Protein AF-A0A381XZ78-F1 (afdb_monomer_lite)

Secondary structure (DSSP, 8-state):
--HHHHHHHHHHHHHHHHHTS-HHHHHHHHHHHTHHHHHHHHHHSSHHHHHHHHHHHHHHGGGGTTHHHHHHHHHHHHHHHHHHHHHHH-S-HHHHHHHHT-HHHHHHHHHHHHHHHHHHHHHHS--

Sequence (127 aa):
MSETNDSLAEEKELLKSVENAPASKKISTYAKLSGPGWLQGAITLGGGSLGGSLYLGIIGGTELLWLQPLMMIFGILMLSVIGYVTLSTGKKPFQAINEHINPVLGWGWLIAAMLANLVWAMPQFSL

Structure (mmCIF, N/CA/C/O backbone):
data_AF-A0A381XZ78-F1
#
_entry.id   AF-A0A381XZ78-F1
#
loop_
_atom_site.group_PDB
_atom_site.id
_atom_site.type_symbol
_atom_site.label_atom_id
_atom_site.label_alt_id
_atom_site.label_comp_id
_atom_site.label_asym_id
_atom_site.label_entity_id
_atom_site.label_seq_id
_atom_site.pdbx_PDB_ins_code
_atom_site.Cartn_x
_atom_site.Cartn_y
_atom_site.Cartn_z
_atom_site.occupancy
_atom_site.B_iso_or_equiv
_atom_site.auth_seq_id
_atom_site.auth_comp_id
_atom_site.auth_asym_id
_atom_site.auth_atom_id
_atom_site.pdbx_PDB_model_num
ATOM 1 N N . MET A 1 1 ? -18.279 -19.755 5.483 1.00 43.34 1 MET A N 1
ATOM 2 C CA . MET A 1 1 ? -18.936 -18.441 5.286 1.00 43.34 1 MET A CA 1
ATOM 3 C C . MET A 1 1 ? -19.472 -17.832 6.593 1.00 43.34 1 MET A C 1
ATOM 5 O O . MET A 1 1 ? -19.997 -16.733 6.518 1.00 43.34 1 MET A O 1
ATOM 9 N N . SER A 1 2 ? -19.313 -18.465 7.775 1.00 43.38 2 SER A N 1
ATOM 10 C CA . SER A 1 2 ? -19.700 -17.853 9.066 1.00 43.38 2 SER A CA 1
ATOM 11 C C . SER A 1 2 ? -18.535 -17.183 9.815 1.00 43.38 2 SER A C 1
ATOM 13 O O . SER A 1 2 ? -18.748 -16.132 10.400 1.00 43.38 2 SER A O 1
ATOM 15 N N . GLU A 1 3 ? -17.301 -17.690 9.707 1.00 46.19 3 GLU A N 1
ATOM 16 C CA . GLU A 1 3 ? -16.134 -17.140 10.434 1.00 46.19 3 GLU A CA 1
ATOM 17 C C . GLU A 1 3 ? -15.807 -15.672 10.096 1.00 46.19 3 GLU A C 1
ATOM 19 O O . GLU A 1 3 ? -15.461 -14.896 10.978 1.00 46.19 3 GLU A O 1
ATOM 24 N N . THR A 1 4 ? -15.951 -15.250 8.833 1.00 54.16 4 THR A N 1
ATOM 25 C CA . THR A 1 4 ? -15.633 -13.868 8.408 1.00 54.16 4 THR A CA 1
ATOM 26 C C . THR A 1 4 ? -16.659 -12.839 8.897 1.00 54.16 4 THR A C 1
ATOM 28 O O . THR A 1 4 ? -16.330 -11.667 9.068 1.00 54.16 4 THR A O 1
ATOM 31 N N . ASN A 1 5 ? -17.910 -13.260 9.113 1.00 58.00 5 ASN A N 1
ATOM 32 C CA . ASN A 1 5 ? -18.938 -12.387 9.683 1.00 58.00 5 ASN A CA 1
ATOM 33 C C . ASN A 1 5 ? -18.745 -12.217 11.194 1.00 58.00 5 ASN A C 1
ATOM 35 O O . ASN A 1 5 ? -18.967 -11.116 11.694 1.00 58.00 5 ASN A O 1
ATOM 39 N N . ASP A 1 6 ? -18.282 -13.264 11.884 1.00 61.62 6 ASP A N 1
ATOM 40 C CA . ASP A 1 6 ? -17.938 -13.207 13.310 1.00 61.62 6 ASP A CA 1
ATOM 41 C C . ASP A 1 6 ? -16.745 -12.281 13.562 1.00 61.62 6 ASP A C 1
ATOM 43 O O . ASP A 1 6 ? -16.839 -11.364 14.375 1.00 61.62 6 ASP A O 1
ATOM 47 N N . SER A 1 7 ? -15.662 -12.412 12.786 1.00 67.69 7 SER A N 1
ATOM 48 C CA . SER A 1 7 ? -14.468 -11.573 12.968 1.00 67.69 7 SER A CA 1
ATOM 49 C C . SER A 1 7 ? -14.747 -10.077 12.765 1.00 67.69 7 SER A C 1
ATOM 51 O O . SER A 1 7 ? -14.202 -9.232 13.472 1.00 67.69 7 SER A O 1
ATOM 53 N N . LEU A 1 8 ? -15.622 -9.728 11.813 1.00 74.44 8 LEU A N 1
ATOM 54 C CA . LEU A 1 8 ? -16.031 -8.337 11.580 1.00 74.44 8 LEU A CA 1
ATOM 55 C C . LEU A 1 8 ? -16.979 -7.813 12.668 1.00 74.44 8 LEU A C 1
ATOM 57 O O . LEU A 1 8 ? -17.013 -6.606 12.918 1.00 74.44 8 LEU A O 1
ATOM 61 N N . ALA A 1 9 ? -17.778 -8.685 13.285 1.00 77.12 9 ALA A N 1
ATOM 62 C CA . ALA A 1 9 ? -18.634 -8.321 14.407 1.00 77.12 9 ALA A CA 1
ATOM 63 C C . ALA A 1 9 ? -17.793 -8.038 15.661 1.00 77.12 9 ALA A C 1
ATOM 65 O O . ALA A 1 9 ? -17.952 -6.976 16.264 1.00 77.12 9 ALA A O 1
ATOM 66 N N . GLU A 1 10 ? -16.831 -8.910 15.971 1.00 77.94 10 GLU A N 1
ATOM 67 C CA . GLU A 1 10 ? -15.868 -8.728 17.063 1.00 77.94 10 GLU A CA 1
ATOM 68 C C . GLU A 1 10 ? -15.036 -7.449 16.892 1.00 77.94 10 GLU A C 1
ATOM 70 O O . GLU A 1 10 ? -14.865 -6.680 17.839 1.00 77.94 10 GLU A O 1
ATOM 75 N N . GLU A 1 11 ? -14.561 -7.158 15.676 1.00 81.00 11 GLU A N 1
ATOM 76 C CA . GLU A 1 11 ? -13.798 -5.937 15.401 1.00 81.00 11 GLU A CA 1
ATOM 77 C C . GLU A 1 11 ? -14.653 -4.671 15.588 1.00 81.00 11 GLU A C 1
ATOM 79 O O . GLU A 1 11 ? -14.193 -3.678 16.157 1.00 81.00 11 GLU A O 1
ATOM 84 N N . LYS A 1 12 ? -15.932 -4.700 15.191 1.00 82.38 12 LYS A N 1
ATOM 85 C CA . LYS A 1 12 ? -16.872 -3.591 15.432 1.00 82.38 12 LYS A CA 1
ATOM 86 C C . LYS A 1 12 ? -17.161 -3.389 16.918 1.00 82.38 12 LYS A C 1
ATOM 88 O O . LYS A 1 12 ? -17.262 -2.244 17.362 1.00 82.38 12 LYS A O 1
ATOM 93 N N . GLU A 1 13 ? -17.309 -4.464 17.687 1.00 82.94 13 GLU A N 1
ATOM 94 C CA . GLU A 1 13 ? -17.480 -4.390 19.142 1.00 82.94 13 GLU A CA 1
ATOM 95 C C . GLU A 1 13 ? -16.224 -3.851 19.829 1.00 82.94 13 GLU A C 1
ATOM 97 O O . GLU A 1 13 ? -16.318 -2.968 20.688 1.00 82.94 13 GLU A O 1
ATOM 102 N N . LEU A 1 14 ? -15.043 -4.288 19.382 1.00 83.44 14 LEU A N 1
ATOM 103 C CA . LEU A 1 14 ? -13.765 -3.750 19.8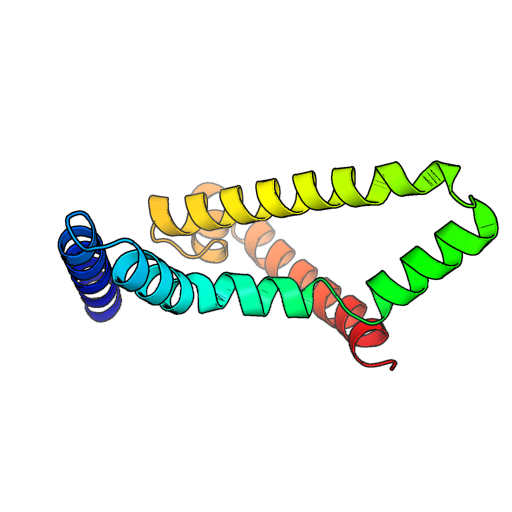25 1.00 83.44 14 LEU A CA 1
ATOM 104 C C . LEU A 1 14 ? -13.695 -2.243 19.556 1.00 83.44 14 LEU A C 1
ATOM 106 O O . LEU A 1 14 ? -13.443 -1.488 20.493 1.00 83.44 14 LEU A O 1
ATOM 110 N N . LEU A 1 15 ? -13.992 -1.786 18.335 1.00 85.06 15 LEU A N 1
ATOM 111 C CA . LEU A 1 15 ? -13.983 -0.364 17.965 1.00 85.06 15 LEU A CA 1
ATOM 112 C C . LEU A 1 15 ? -14.963 0.476 18.804 1.00 85.06 15 LEU A C 1
ATOM 114 O O . LEU A 1 15 ? -14.589 1.548 19.284 1.00 85.06 15 LEU A O 1
ATOM 118 N N . LYS A 1 16 ? -16.175 -0.031 19.070 1.00 84.69 16 LYS A N 1
ATOM 119 C CA . LYS A 1 16 ? -17.137 0.618 19.982 1.00 84.69 16 LYS A CA 1
ATOM 120 C C . LYS A 1 16 ? -16.611 0.700 21.416 1.00 84.69 16 LYS A C 1
ATOM 122 O O . LYS A 1 16 ? -16.780 1.717 22.084 1.00 84.69 16 LYS A O 1
ATOM 127 N N . SER A 1 17 ? -15.931 -0.343 21.895 1.00 81.62 17 SER A N 1
ATOM 128 C CA . SER A 1 17 ? -15.383 -0.378 23.258 1.00 81.62 17 SER A CA 1
ATOM 129 C C . SER A 1 17 ? -14.261 0.646 23.492 1.00 81.62 17 SER A C 1
ATOM 131 O O . SER A 1 17 ? -14.066 1.106 24.620 1.00 81.62 17 SER A O 1
ATOM 133 N N . VAL A 1 18 ? -13.530 1.033 22.437 1.00 85.25 18 VAL A N 1
ATOM 134 C CA . VAL A 1 18 ? -12.476 2.060 22.504 1.00 85.25 18 VAL A CA 1
ATOM 135 C C . VAL A 1 18 ? -12.955 3.466 22.160 1.00 85.25 18 VAL A C 1
ATOM 137 O O . VAL A 1 18 ? -12.213 4.412 22.416 1.00 85.25 18 VAL A O 1
ATOM 140 N N . GLU A 1 19 ? -14.176 3.651 21.658 1.00 81.88 19 GLU A N 1
ATOM 141 C CA . GLU A 1 19 ? -14.711 4.965 21.272 1.00 81.88 19 GLU A CA 1
ATOM 142 C C . GLU A 1 19 ? -14.700 5.974 22.434 1.00 81.88 19 GLU A C 1
ATOM 144 O O . GLU A 1 19 ? -14.281 7.120 22.258 1.00 81.88 19 GLU A O 1
ATOM 149 N N . ASN A 1 20 ? -15.037 5.523 23.645 1.00 84.62 20 ASN A N 1
ATOM 150 C CA . ASN A 1 20 ? -15.029 6.335 24.870 1.00 84.62 20 ASN A CA 1
ATOM 151 C C . ASN A 1 20 ? -13.783 6.120 25.749 1.00 84.62 20 ASN A C 1
ATOM 153 O O . ASN A 1 20 ? -13.692 6.648 26.855 1.00 84.62 20 ASN A O 1
ATOM 157 N N . ALA A 1 21 ? -12.811 5.334 25.283 1.00 83.75 21 ALA A N 1
ATOM 158 C CA . ALA A 1 21 ? -11.602 5.036 26.040 1.00 83.75 21 ALA A CA 1
ATOM 159 C C . ALA A 1 21 ? -10.564 6.178 25.967 1.00 83.75 21 ALA A C 1
ATOM 161 O O . ALA A 1 21 ? -10.559 6.961 25.009 1.00 83.75 21 ALA A O 1
ATOM 162 N N . PRO A 1 22 ? -9.629 6.253 26.937 1.00 85.56 22 PRO A N 1
ATOM 163 C CA . PRO A 1 22 ? -8.513 7.195 26.890 1.00 85.56 22 PRO A CA 1
ATOM 164 C C . PRO A 1 22 ? -7.644 7.008 25.636 1.00 85.56 22 PRO A C 1
ATOM 166 O O . PRO A 1 22 ? -7.515 5.903 25.099 1.00 85.56 22 PRO A O 1
ATOM 169 N N . ALA A 1 23 ? -7.014 8.100 25.188 1.00 84.06 23 ALA A N 1
ATOM 170 C CA . ALA A 1 23 ? -6.267 8.170 23.929 1.00 84.06 23 ALA A CA 1
ATOM 171 C C . ALA A 1 23 ? -5.193 7.075 23.780 1.00 84.06 23 ALA A C 1
ATOM 173 O O . ALA A 1 23 ? -5.011 6.540 22.690 1.00 84.06 23 ALA A O 1
ATOM 174 N N . SER A 1 24 ? -4.541 6.669 24.873 1.00 83.06 24 SER A N 1
ATOM 175 C CA . SER A 1 24 ? -3.551 5.582 24.877 1.00 83.06 24 SER A CA 1
ATOM 176 C C . SER A 1 24 ? -4.141 4.233 24.446 1.00 83.06 24 SER A C 1
ATOM 178 O O . SER A 1 24 ? -3.533 3.509 23.655 1.00 83.06 24 SER A O 1
ATOM 180 N N . LYS A 1 25 ? -5.355 3.907 24.907 1.00 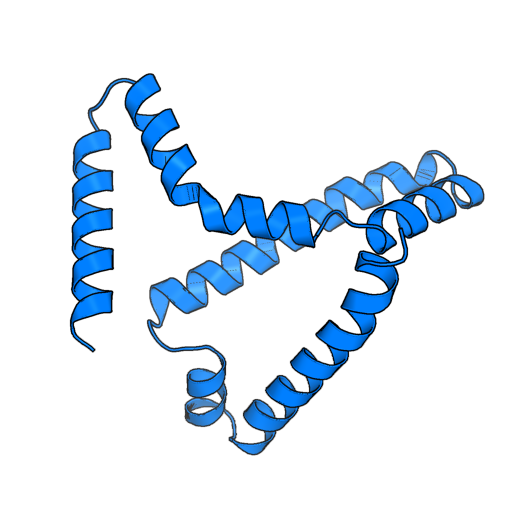82.69 25 LYS A N 1
ATOM 181 C CA . LYS A 1 25 ? -6.050 2.660 24.563 1.00 82.69 25 LYS A CA 1
ATOM 182 C C . LYS A 1 25 ? -6.563 2.688 23.120 1.00 82.69 25 LYS A C 1
ATOM 184 O O . LYS A 1 25 ? -6.482 1.669 22.434 1.00 82.69 25 LYS A O 1
ATOM 189 N N . LYS A 1 26 ? -7.005 3.858 22.636 1.00 84.94 26 LYS A N 1
ATOM 190 C CA . LYS A 1 26 ? -7.350 4.081 21.220 1.00 84.94 26 LYS A CA 1
ATOM 191 C C . LYS A 1 26 ? -6.147 3.845 20.313 1.00 84.94 26 LYS A C 1
ATOM 193 O O . LYS A 1 26 ? -6.227 3.017 19.414 1.00 84.94 26 LYS A O 1
ATOM 198 N N . ILE A 1 27 ? -5.021 4.506 20.591 1.00 84.50 27 ILE A N 1
ATOM 199 C CA . ILE A 1 27 ? -3.792 4.380 19.792 1.00 84.50 27 ILE A CA 1
ATOM 200 C C . ILE A 1 27 ? -3.318 2.925 19.752 1.00 84.50 27 ILE A C 1
ATOM 202 O O . ILE A 1 27 ? -3.032 2.414 18.675 1.00 84.50 27 ILE A O 1
ATOM 206 N N . SER A 1 28 ? -3.290 2.230 20.894 1.00 84.50 28 SER A N 1
ATOM 207 C CA . SER A 1 28 ? -2.886 0.818 20.941 1.00 84.50 28 SER A CA 1
ATOM 208 C C . SER A 1 28 ? -3.813 -0.089 20.125 1.00 84.50 28 SER A C 1
ATOM 210 O O . SER A 1 28 ? -3.340 -0.981 19.423 1.00 84.50 28 SER A O 1
ATOM 212 N N . THR A 1 29 ? -5.125 0.148 20.183 1.00 85.00 29 THR A N 1
ATOM 213 C CA . THR A 1 29 ? -6.104 -0.665 19.448 1.00 85.00 29 THR A CA 1
ATOM 214 C C . THR A 1 29 ? -6.001 -0.427 17.945 1.00 85.00 29 THR A C 1
ATOM 216 O O . THR A 1 29 ? -5.892 -1.387 17.189 1.00 85.00 29 THR A O 1
ATOM 219 N N . TYR A 1 30 ? -5.918 0.832 17.507 1.00 84.31 30 TYR A N 1
ATOM 220 C CA . TYR A 1 30 ? -5.695 1.147 16.096 1.00 84.31 30 TYR A CA 1
ATOM 221 C C . TYR A 1 30 ? -4.350 0.621 15.595 1.00 84.31 30 TYR A C 1
ATOM 223 O O . TYR A 1 30 ? -4.296 0.056 14.513 1.00 84.31 30 TYR A O 1
ATOM 231 N N . ALA A 1 31 ? -3.276 0.710 16.385 1.00 81.88 31 ALA A N 1
ATOM 232 C CA . ALA A 1 31 ? -1.976 0.164 15.998 1.00 81.88 31 ALA A CA 1
ATOM 233 C C . ALA A 1 31 ? -2.030 -1.349 15.719 1.00 81.88 31 ALA A C 1
ATOM 235 O O . ALA A 1 31 ? -1.382 -1.811 14.781 1.00 81.88 31 ALA A O 1
ATOM 236 N N . LYS A 1 32 ? -2.826 -2.107 16.489 1.00 82.94 32 LYS A N 1
ATOM 237 C CA . LYS A 1 32 ? -3.052 -3.542 16.250 1.00 82.94 32 LYS A CA 1
ATOM 238 C C . LYS A 1 32 ? -3.841 -3.799 14.966 1.00 82.94 32 LYS A C 1
ATOM 240 O O . LYS A 1 32 ? -3.472 -4.686 14.203 1.00 82.94 32 LYS A O 1
ATOM 245 N N . LEU A 1 33 ? -4.890 -3.016 14.715 1.00 84.62 33 LEU A N 1
ATOM 246 C CA . LEU A 1 33 ? -5.729 -3.155 13.518 1.00 84.62 33 LEU A CA 1
ATOM 247 C C . LEU A 1 33 ? -5.026 -2.667 12.237 1.00 84.62 33 LEU A C 1
ATOM 249 O O . LEU A 1 33 ? -5.315 -3.149 11.148 1.00 84.62 33 LEU A O 1
ATOM 253 N N . SER A 1 34 ? -4.031 -1.783 12.353 1.00 81.88 34 SER A N 1
ATOM 254 C CA . SER A 1 34 ? -3.240 -1.269 11.224 1.00 81.88 34 SER A CA 1
ATOM 255 C C .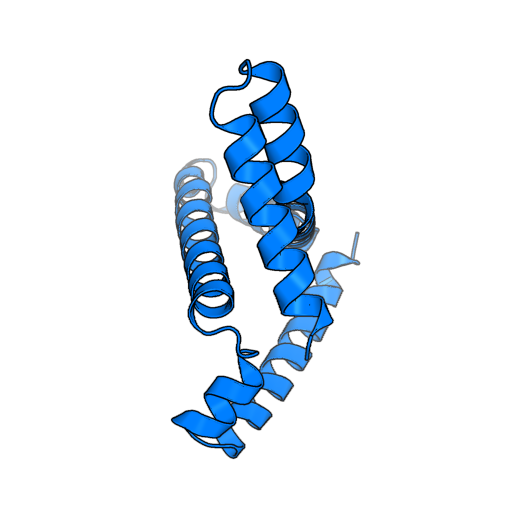 SER A 1 34 ? -2.208 -2.257 10.658 1.00 81.88 34 SER A C 1
ATOM 257 O O . SER A 1 34 ? -1.466 -1.892 9.745 1.00 81.88 34 SER A O 1
ATOM 259 N N . GLY A 1 35 ? -2.129 -3.493 11.167 1.00 81.06 35 GLY A N 1
ATOM 260 C CA . GLY A 1 35 ? -1.167 -4.517 10.729 1.00 81.06 35 GLY A CA 1
ATOM 261 C C . GLY A 1 35 ? -1.054 -4.695 9.201 1.00 81.06 35 GLY A C 1
ATOM 262 O O . GLY A 1 35 ? 0.065 -4.659 8.682 1.00 81.06 35 GLY A O 1
ATOM 263 N N . PRO A 1 36 ? -2.168 -4.803 8.450 1.00 80.81 36 PRO A N 1
ATOM 264 C CA . PRO A 1 36 ? -2.132 -4.892 6.988 1.00 80.81 36 PRO A CA 1
ATOM 265 C C . PRO A 1 36 ? -1.507 -3.662 6.311 1.00 80.81 36 PRO A C 1
ATOM 267 O O . PRO A 1 36 ? -0.778 -3.803 5.331 1.00 80.81 36 PRO A O 1
ATOM 270 N N . GLY A 1 37 ? -1.739 -2.463 6.855 1.00 80.31 37 GLY A N 1
ATOM 271 C CA . GLY A 1 37 ? -1.165 -1.219 6.338 1.00 80.31 37 GLY A CA 1
ATOM 272 C C . GLY A 1 37 ? 0.351 -1.144 6.531 1.00 80.31 37 GLY A C 1
ATOM 273 O O . GLY A 1 37 ? 1.067 -0.714 5.628 1.00 80.31 37 GLY A O 1
ATOM 274 N N . TRP A 1 38 ? 0.861 -1.633 7.666 1.00 81.69 38 TRP A N 1
ATOM 275 C CA . TRP A 1 38 ? 2.306 -1.733 7.908 1.00 81.69 38 TRP A CA 1
ATOM 276 C C . TRP A 1 38 ? 2.988 -2.700 6.942 1.00 81.69 38 TRP A C 1
ATOM 278 O O . TRP A 1 38 ? 4.018 -2.361 6.359 1.00 81.69 38 TRP A O 1
ATOM 288 N N . LEU A 1 39 ? 2.391 -3.877 6.727 1.00 82.75 39 LEU A N 1
ATOM 289 C CA . LEU A 1 39 ? 2.906 -4.858 5.770 1.00 82.75 39 LEU A CA 1
ATOM 290 C C . LEU A 1 39 ? 2.941 -4.277 4.350 1.00 82.75 39 LEU A C 1
ATOM 292 O O . LEU A 1 39 ? 3.924 -4.425 3.629 1.00 82.75 39 LEU A O 1
ATOM 296 N N . GLN A 1 40 ? 1.889 -3.561 3.968 1.00 80.56 40 GLN A N 1
ATOM 297 C CA . GLN A 1 40 ? 1.795 -2.898 2.676 1.00 80.56 40 GLN A CA 1
ATOM 298 C C . GLN A 1 40 ? 2.832 -1.780 2.492 1.00 80.56 40 GLN A C 1
ATOM 300 O O . GLN A 1 40 ? 3.414 -1.652 1.411 1.00 80.56 40 GLN A O 1
ATOM 305 N N . GLY A 1 41 ? 3.096 -0.995 3.538 1.00 80.31 41 GLY A N 1
ATOM 306 C CA . GLY A 1 41 ? 4.155 0.013 3.533 1.00 80.31 41 GLY A CA 1
ATOM 307 C C . GLY A 1 41 ? 5.544 -0.602 3.346 1.00 80.31 41 GLY A C 1
ATOM 308 O O . GLY A 1 41 ? 6.317 -0.119 2.522 1.00 80.31 41 GLY A O 1
ATOM 309 N N . ALA A 1 42 ? 5.828 -1.706 4.043 1.00 80.19 42 ALA A N 1
ATOM 310 C CA . ALA A 1 42 ? 7.092 -2.437 3.925 1.00 80.19 42 ALA A CA 1
ATOM 311 C C . ALA A 1 42 ? 7.297 -3.049 2.529 1.00 80.19 42 ALA A C 1
ATOM 313 O O . ALA A 1 42 ? 8.402 -3.029 2.001 1.00 80.19 42 ALA A O 1
ATOM 314 N N . ILE A 1 43 ? 6.228 -3.551 1.906 1.00 77.75 43 ILE A N 1
ATOM 315 C CA . ILE A 1 43 ? 6.264 -4.022 0.517 1.00 77.75 43 ILE A CA 1
ATOM 316 C C . ILE A 1 43 ? 6.561 -2.837 -0.411 1.00 77.75 43 ILE A C 1
ATOM 318 O O . ILE A 1 43 ? 7.492 -2.898 -1.194 1.00 77.75 43 ILE A O 1
ATOM 322 N N . THR A 1 44 ? 5.853 -1.716 -0.281 1.00 79.69 44 THR A N 1
ATOM 323 C CA . THR A 1 44 ? 6.015 -0.550 -1.177 1.00 79.69 44 THR A CA 1
ATOM 324 C C . THR A 1 44 ? 7.417 0.086 -1.107 1.00 79.69 44 THR A C 1
ATOM 326 O O . THR A 1 44 ? 7.935 0.594 -2.109 1.00 79.69 44 THR A O 1
ATOM 329 N N . LEU A 1 45 ? 8.050 0.063 0.068 1.00 77.56 45 LEU A N 1
ATOM 330 C CA . LEU A 1 45 ? 9.405 0.565 0.301 1.00 77.56 45 LEU A CA 1
ATOM 331 C C . LEU A 1 45 ? 10.431 -0.573 0.187 1.00 77.56 45 LEU A C 1
ATOM 333 O O . LEU A 1 45 ? 10.816 -1.171 1.186 1.00 77.56 45 LEU A O 1
ATOM 337 N N . GLY A 1 46 ? 10.903 -0.850 -1.029 1.00 77.50 46 GLY A N 1
ATOM 338 C CA . GLY A 1 46 ? 11.972 -1.826 -1.263 1.00 77.50 46 GLY A CA 1
ATOM 339 C C . GLY A 1 46 ? 13.046 -1.360 -2.239 1.00 77.50 46 GLY A C 1
ATOM 340 O O . GLY A 1 46 ? 13.139 -0.172 -2.564 1.00 77.50 46 GLY A O 1
ATOM 341 N N . GLY A 1 47 ? 13.867 -2.302 -2.712 1.00 77.81 47 GLY A N 1
ATOM 342 C CA . GLY A 1 47 ? 15.059 -2.015 -3.517 1.00 77.81 47 GLY A CA 1
ATOM 343 C C . GLY A 1 47 ? 14.783 -1.225 -4.796 1.00 77.81 47 GLY A C 1
ATOM 344 O O . GLY A 1 47 ? 15.533 -0.309 -5.130 1.00 77.81 47 GLY A O 1
ATOM 345 N N . GLY A 1 48 ? 13.656 -1.498 -5.460 1.00 80.00 48 GLY A N 1
ATOM 346 C CA . GLY A 1 48 ? 13.229 -0.754 -6.648 1.00 80.00 48 GLY A CA 1
ATOM 347 C C . GLY A 1 48 ? 12.894 0.713 -6.357 1.00 80.00 48 GLY A C 1
ATOM 348 O O . GLY A 1 48 ? 13.353 1.604 -7.071 1.00 80.00 48 GLY A O 1
ATOM 349 N N . SER A 1 49 ? 12.147 0.980 -5.281 1.00 80.69 49 SER A N 1
ATOM 350 C CA . SER A 1 49 ? 11.789 2.343 -4.859 1.00 80.69 49 SER A CA 1
ATOM 351 C C . SER A 1 49 ? 13.023 3.134 -4.411 1.00 80.69 49 SER A C 1
ATOM 353 O O . SER A 1 49 ? 13.173 4.301 -4.776 1.00 80.69 49 SER A O 1
ATOM 355 N N . LEU A 1 50 ? 13.947 2.491 -3.683 1.00 83.00 50 LEU A N 1
ATOM 356 C CA . LEU A 1 50 ? 15.216 3.098 -3.276 1.00 83.00 50 LEU A CA 1
ATOM 357 C C . LEU A 1 50 ? 16.091 3.426 -4.493 1.00 83.00 50 LEU A C 1
ATOM 359 O O . LEU A 1 50 ? 16.484 4.579 -4.666 1.00 83.00 50 LEU A O 1
ATOM 363 N N . GLY A 1 51 ? 16.340 2.448 -5.369 1.00 85.00 51 GLY A N 1
ATOM 364 C CA . GLY A 1 51 ? 17.160 2.627 -6.569 1.00 85.00 51 GLY A CA 1
ATOM 365 C C . GLY A 1 51 ? 16.596 3.683 -7.524 1.00 85.00 51 GLY A C 1
ATOM 366 O O . GLY A 1 51 ? 17.335 4.549 -7.990 1.00 85.00 51 GLY A O 1
ATOM 367 N N . GLY A 1 52 ? 15.278 3.678 -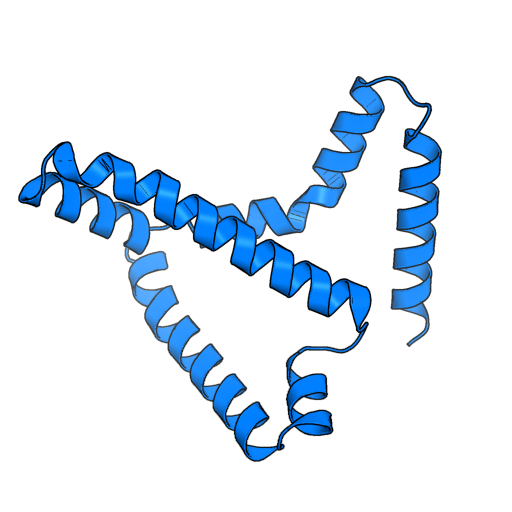7.752 1.00 83.81 52 GLY A N 1
ATOM 368 C CA . GLY A 1 52 ? 14.601 4.684 -8.573 1.00 83.81 52 GLY A CA 1
ATOM 369 C C . GLY A 1 52 ? 14.692 6.098 -7.990 1.00 83.81 52 GLY A C 1
ATOM 370 O O . GLY A 1 52 ? 14.974 7.044 -8.723 1.00 83.81 52 GLY A O 1
ATOM 371 N N . SER A 1 53 ? 14.518 6.247 -6.671 1.00 84.75 53 SER A N 1
ATOM 372 C CA . SER A 1 53 ? 14.628 7.548 -5.991 1.00 84.75 53 SER A CA 1
ATOM 373 C C . SER A 1 53 ? 16.054 8.115 -6.019 1.00 84.75 53 SER A C 1
ATOM 375 O O . SER A 1 53 ? 16.232 9.304 -6.276 1.00 84.75 53 SER A O 1
ATOM 377 N N . LEU A 1 54 ? 17.073 7.263 -5.854 1.00 87.19 54 LEU A N 1
ATOM 378 C CA . LEU A 1 54 ? 18.481 7.648 -5.975 1.00 87.19 54 LEU A CA 1
ATOM 379 C C . LEU A 1 54 ? 18.819 8.078 -7.405 1.00 87.19 54 LEU A C 1
ATOM 381 O O . LEU A 1 54 ? 19.433 9.123 -7.601 1.00 87.19 54 LEU A O 1
ATOM 385 N N . TYR A 1 55 ? 18.385 7.309 -8.407 1.00 88.19 55 TYR A N 1
ATOM 386 C CA . TYR A 1 55 ? 18.621 7.636 -9.814 1.00 88.19 55 TYR A CA 1
ATOM 387 C C . TYR A 1 55 ? 17.950 8.956 -10.220 1.00 88.19 55 TYR A C 1
ATOM 389 O O . TYR A 1 55 ? 18.576 9.801 -10.860 1.00 88.19 55 TYR A O 1
ATOM 397 N N . LEU A 1 56 ? 16.706 9.176 -9.782 1.00 87.38 56 LEU A N 1
ATOM 398 C CA . LEU A 1 56 ? 16.018 10.454 -9.969 1.00 87.38 56 LEU A CA 1
ATOM 399 C C . LEU A 1 56 ? 16.741 11.608 -9.269 1.00 87.38 56 LEU A C 1
ATOM 401 O O . LEU A 1 56 ? 16.831 12.686 -9.847 1.00 87.38 56 LEU A O 1
ATOM 405 N N . GLY A 1 57 ? 17.300 11.386 -8.077 1.00 87.50 57 GLY A N 1
ATOM 406 C CA . GLY A 1 57 ? 18.117 12.382 -7.381 1.00 87.50 57 GLY A CA 1
ATOM 407 C C . GLY A 1 57 ? 19.419 12.719 -8.116 1.00 87.50 57 GLY A C 1
ATOM 408 O O . GLY A 1 57 ? 19.823 13.878 -8.136 1.00 87.50 57 GLY A O 1
ATOM 409 N N . ILE A 1 58 ? 20.049 11.739 -8.774 1.00 90.44 58 ILE A N 1
ATOM 410 C CA . ILE A 1 58 ? 21.264 11.951 -9.581 1.00 90.44 58 ILE A CA 1
ATOM 411 C C . ILE A 1 58 ? 20.971 12.819 -10.812 1.00 90.44 58 ILE A C 1
ATOM 413 O O . ILE A 1 58 ? 21.780 13.675 -11.159 1.00 90.44 58 ILE A O 1
ATOM 417 N N . ILE A 1 59 ? 19.830 12.608 -11.477 1.00 91.00 59 ILE A N 1
ATOM 418 C CA . ILE A 1 59 ? 19.507 13.290 -12.743 1.00 91.00 59 ILE A CA 1
ATOM 419 C C . ILE A 1 59 ? 18.770 14.613 -12.526 1.00 91.00 59 ILE A C 1
ATOM 421 O O . ILE A 1 59 ? 19.045 15.591 -13.215 1.00 91.00 59 ILE A O 1
ATOM 425 N N . GLY A 1 60 ? 17.809 14.640 -11.605 1.00 86.00 60 GLY A N 1
ATOM 426 C CA . GLY A 1 60 ? 16.915 15.776 -11.374 1.00 86.00 60 GLY A CA 1
ATOM 427 C C . GLY A 1 60 ? 17.240 16.600 -10.131 1.00 86.00 60 GLY A C 1
ATOM 428 O O . GLY A 1 60 ? 16.538 17.571 -9.856 1.00 86.00 60 GLY A O 1
ATOM 429 N N . GLY A 1 61 ? 18.268 16.226 -9.362 1.00 85.56 61 GLY A N 1
ATOM 430 C CA . GLY A 1 61 ? 18.617 16.910 -8.120 1.00 85.56 61 GLY A CA 1
ATOM 431 C C . GLY A 1 61 ? 17.429 17.002 -7.157 1.00 85.56 61 GLY A C 1
ATOM 432 O O . GLY A 1 61 ? 16.646 16.064 -7.003 1.00 85.56 61 GLY A O 1
ATOM 433 N N . THR A 1 62 ? 17.270 18.158 -6.512 1.00 85.81 62 THR A N 1
ATOM 434 C CA . THR A 1 62 ? 16.166 18.423 -5.575 1.00 85.81 62 THR A CA 1
ATOM 435 C C . THR A 1 62 ? 14.862 18.842 -6.258 1.00 85.81 62 THR A C 1
ATOM 437 O O . THR A 1 62 ? 13.812 18.827 -5.619 1.00 85.81 62 THR A O 1
ATOM 440 N N . GLU A 1 63 ? 14.903 19.185 -7.548 1.00 87.50 63 GLU A N 1
ATOM 441 C CA . GLU A 1 63 ? 13.755 19.707 -8.308 1.00 87.50 63 GLU A CA 1
ATOM 442 C C . GLU A 1 63 ? 12.623 18.681 -8.446 1.00 87.50 63 GLU A C 1
ATOM 444 O O . GLU A 1 63 ? 11.465 19.047 -8.624 1.00 87.50 63 GLU A O 1
ATOM 449 N N . LEU A 1 64 ? 12.935 17.385 -8.336 1.00 86.88 64 LEU A N 1
ATOM 450 C CA . LEU A 1 64 ? 11.954 16.300 -8.431 1.00 86.88 64 LEU A CA 1
ATOM 451 C C . LEU A 1 64 ? 11.495 15.759 -7.069 1.00 86.88 64 LEU A C 1
ATOM 453 O O . LEU A 1 64 ? 10.670 14.848 -7.030 1.00 86.88 64 LEU A O 1
ATOM 457 N N . LEU A 1 65 ? 11.962 16.319 -5.946 1.00 86.50 65 LEU A N 1
ATOM 458 C CA . LEU A 1 65 ? 11.585 15.829 -4.612 1.00 86.50 65 LEU A CA 1
ATOM 459 C C . LEU A 1 65 ? 10.083 15.935 -4.337 1.00 86.50 65 LEU A C 1
ATOM 461 O O . LEU A 1 65 ? 9.537 15.098 -3.626 1.00 86.50 65 LEU A O 1
ATOM 465 N N . TRP A 1 66 ? 9.395 16.916 -4.926 1.00 88.31 66 TRP A N 1
ATOM 466 C CA . TRP A 1 66 ? 7.944 17.078 -4.779 1.00 88.31 66 TRP A CA 1
ATOM 467 C C . TRP A 1 66 ? 7.138 15.945 -5.438 1.00 88.31 66 TRP A C 1
ATOM 469 O O . TRP A 1 66 ? 5.984 15.716 -5.071 1.00 88.31 66 TRP A O 1
ATOM 479 N N . LEU A 1 67 ? 7.739 15.198 -6.373 1.00 88.38 67 LEU A N 1
ATOM 480 C CA . LEU A 1 67 ? 7.099 14.045 -7.002 1.00 88.38 67 LEU A CA 1
ATOM 481 C C . LEU A 1 67 ? 6.851 12.933 -5.976 1.00 88.38 67 LEU A C 1
ATOM 483 O O . LEU A 1 67 ? 5.842 12.238 -6.046 1.00 88.38 67 LEU A O 1
ATOM 487 N N . GLN A 1 68 ? 7.739 12.788 -4.990 1.00 86.62 68 GLN A N 1
ATOM 488 C CA . GLN A 1 68 ? 7.639 11.755 -3.966 1.00 86.62 68 GLN A CA 1
ATOM 489 C C . GLN A 1 68 ? 6.366 11.879 -3.104 1.00 86.62 68 GLN A C 1
ATOM 491 O O . GLN A 1 68 ? 5.592 10.918 -3.083 1.00 86.62 68 GLN A O 1
ATOM 496 N N . PRO A 1 69 ? 6.059 13.021 -2.449 1.00 89.19 69 PRO A N 1
ATOM 497 C CA . PRO A 1 69 ? 4.808 13.173 -1.711 1.00 89.19 69 PRO A CA 1
ATOM 498 C C . PRO A 1 69 ? 3.571 13.094 -2.618 1.00 89.19 69 PRO A C 1
ATOM 500 O O . PRO A 1 69 ? 2.553 12.557 -2.187 1.00 89.19 69 PRO A O 1
ATOM 503 N N . LEU A 1 70 ? 3.646 13.541 -3.879 1.00 91.81 70 LEU A N 1
ATOM 504 C CA . LEU A 1 70 ? 2.542 13.366 -4.831 1.00 91.81 70 LEU A CA 1
ATOM 505 C C . LEU A 1 70 ? 2.242 11.879 -5.081 1.00 91.81 70 LEU A C 1
ATOM 507 O O . LEU A 1 70 ? 1.090 11.450 -4.996 1.00 91.81 70 LEU A O 1
ATOM 511 N N . MET A 1 71 ? 3.274 11.078 -5.351 1.00 88.94 71 MET A N 1
ATOM 512 C CA . MET A 1 71 ? 3.114 9.638 -5.568 1.00 88.94 71 MET A CA 1
ATOM 513 C C . MET A 1 71 ? 2.619 8.922 -4.307 1.00 88.94 71 MET A C 1
ATOM 515 O O . MET A 1 71 ? 1.802 8.007 -4.404 1.00 88.94 71 MET A O 1
ATOM 519 N N . MET A 1 72 ? 3.033 9.371 -3.117 1.00 89.19 72 MET A N 1
ATOM 520 C CA . MET A 1 72 ? 2.500 8.858 -1.850 1.00 89.19 72 MET A CA 1
ATOM 521 C C . MET A 1 72 ? 0.996 9.121 -1.702 1.00 89.19 72 MET A C 1
ATOM 523 O O . MET A 1 72 ? 0.271 8.225 -1.273 1.00 89.19 72 MET A O 1
ATOM 527 N N . ILE A 1 73 ? 0.507 10.305 -2.092 1.00 92.12 73 ILE A N 1
ATOM 528 C CA . ILE A 1 73 ? -0.931 10.624 -2.076 1.00 92.12 73 ILE A CA 1
ATOM 529 C C . ILE A 1 73 ? -1.702 9.666 -2.989 1.00 92.12 73 ILE A C 1
ATOM 531 O O . ILE A 1 73 ? -2.719 9.108 -2.572 1.00 92.12 73 ILE A O 1
ATOM 535 N N . PHE A 1 74 ? -1.207 9.425 -4.207 1.00 90.06 74 PHE A N 1
ATOM 536 C CA . PHE A 1 74 ? -1.836 8.465 -5.119 1.00 90.06 74 PHE A CA 1
ATOM 537 C C . PHE A 1 74 ? -1.831 7.041 -4.565 1.00 90.06 74 PHE A C 1
ATOM 539 O O . PHE A 1 74 ? -2.846 6.352 -4.667 1.00 90.06 74 PHE A O 1
ATOM 546 N N . GLY A 1 75 ? -0.738 6.627 -3.918 1.00 86.69 75 GLY A N 1
ATOM 547 C CA . GLY A 1 75 ? -0.668 5.358 -3.200 1.00 86.69 75 GLY A CA 1
ATOM 548 C C . GLY A 1 75 ? -1.767 5.254 -2.144 1.00 86.69 75 GLY A C 1
ATOM 549 O O . GLY A 1 75 ? -2.603 4.360 -2.217 1.00 86.69 75 GLY A O 1
ATOM 550 N N . ILE A 1 76 ? -1.844 6.208 -1.213 1.00 88.50 76 ILE A N 1
ATOM 551 C CA . ILE A 1 76 ? -2.853 6.212 -0.138 1.00 88.50 76 ILE A CA 1
ATOM 552 C C . ILE A 1 76 ? -4.278 6.154 -0.702 1.00 88.50 76 ILE A C 1
ATOM 554 O O . ILE A 1 76 ? -5.111 5.396 -0.198 1.00 88.50 76 ILE A O 1
ATOM 558 N N . LEU A 1 77 ? -4.564 6.920 -1.758 1.00 90.75 77 LEU A N 1
ATOM 559 C CA . LEU A 1 77 ? -5.877 6.931 -2.401 1.00 90.75 77 LEU A CA 1
ATOM 560 C C . LEU A 1 77 ? -6.213 5.564 -3.006 1.00 90.75 77 LEU A C 1
ATOM 562 O O . LEU A 1 77 ? -7.288 5.029 -2.738 1.00 90.75 77 LEU A O 1
ATOM 566 N N . MET A 1 78 ? -5.289 4.964 -3.760 1.00 87.88 78 MET A N 1
ATOM 567 C CA . MET A 1 78 ? -5.482 3.641 -4.361 1.00 87.88 78 MET A CA 1
ATOM 568 C C . MET A 1 78 ? -5.753 2.572 -3.293 1.00 87.88 78 MET A C 1
ATOM 570 O O . MET A 1 78 ? -6.677 1.770 -3.437 1.00 87.88 78 MET A O 1
ATOM 574 N N . LEU A 1 79 ? -4.993 2.591 -2.195 1.00 85.00 79 LEU A N 1
ATOM 575 C CA . LEU A 1 79 ? -5.160 1.651 -1.085 1.00 85.00 79 LEU A CA 1
ATOM 576 C C . LEU A 1 79 ? -6.491 1.841 -0.359 1.00 85.00 79 LEU A C 1
ATOM 578 O O . LEU A 1 79 ? -7.171 0.862 -0.052 1.00 85.00 79 LEU A O 1
ATOM 582 N N . SER A 1 80 ? -6.901 3.094 -0.159 1.00 84.62 80 SER A N 1
ATOM 583 C CA . SER A 1 80 ? -8.195 3.433 0.439 1.00 84.62 80 SER A CA 1
ATOM 584 C C . SER A 1 80 ? -9.356 2.927 -0.417 1.00 84.62 80 SER A C 1
ATOM 586 O O . SER A 1 80 ? -10.316 2.374 0.114 1.00 84.62 80 SER A O 1
ATOM 588 N N . VAL A 1 81 ? -9.253 3.048 -1.744 1.00 84.75 81 VAL A N 1
ATOM 589 C CA . VAL A 1 81 ? -10.267 2.547 -2.683 1.00 84.75 81 VAL A CA 1
ATOM 590 C C . VAL A 1 81 ? -10.349 1.021 -2.647 1.00 84.75 81 VAL A C 1
ATOM 592 O O . VAL A 1 81 ? -11.445 0.475 -2.559 1.00 84.75 81 VAL A O 1
ATOM 595 N N . ILE A 1 82 ? -9.217 0.311 -2.664 1.00 80.31 82 ILE A N 1
ATOM 596 C CA . ILE A 1 82 ? -9.207 -1.163 -2.605 1.00 80.31 82 ILE A CA 1
ATOM 597 C C . ILE A 1 82 ? -9.767 -1.662 -1.265 1.00 80.31 82 ILE A C 1
ATOM 599 O O . ILE A 1 82 ? -10.567 -2.605 -1.241 1.00 80.31 82 ILE A O 1
ATOM 603 N N . GLY A 1 83 ? -9.391 -1.012 -0.160 1.00 79.56 83 GLY A N 1
ATOM 604 C CA . GLY A 1 83 ? -9.950 -1.279 1.163 1.00 79.56 83 GLY A CA 1
ATOM 605 C C . GLY A 1 83 ? -11.461 -1.054 1.190 1.00 79.56 83 GLY A C 1
ATOM 606 O O . GLY A 1 83 ? -12.205 -1.935 1.613 1.00 79.56 83 GLY A O 1
ATOM 607 N N . TYR A 1 84 ? -11.931 0.070 0.644 1.00 80.44 84 TYR A N 1
ATOM 608 C CA . TYR A 1 84 ? -13.355 0.383 0.539 1.00 80.44 84 TYR A CA 1
ATOM 609 C C . TYR A 1 84 ? -14.122 -0.655 -0.282 1.00 80.44 84 TYR A C 1
ATOM 611 O O . TYR A 1 84 ? -15.168 -1.121 0.161 1.00 80.44 84 TYR A O 1
ATOM 619 N N . VAL A 1 85 ? -13.609 -1.056 -1.448 1.00 76.75 85 VAL A N 1
ATOM 620 C CA . VAL A 1 85 ? -14.250 -2.073 -2.294 1.00 76.75 85 VAL A CA 1
ATOM 621 C C . VAL A 1 85 ? -14.354 -3.397 -1.543 1.00 76.75 85 VAL A C 1
ATOM 623 O O . VAL A 1 85 ? -15.422 -4.006 -1.528 1.00 76.75 85 VAL A O 1
ATOM 626 N N . THR A 1 86 ? -13.287 -3.821 -0.865 1.00 74.31 86 THR A N 1
ATOM 627 C CA . THR A 1 86 ? -13.263 -5.094 -0.128 1.00 74.31 86 THR A CA 1
ATOM 628 C C . THR A 1 86 ? -14.213 -5.072 1.074 1.00 74.31 86 THR A C 1
ATOM 630 O O . THR A 1 86 ? -14.986 -6.011 1.260 1.00 74.31 86 THR A O 1
ATOM 633 N N . LEU A 1 87 ? -14.211 -3.983 1.851 1.00 74.88 87 LEU A N 1
ATOM 634 C CA . LEU A 1 87 ? -15.062 -3.818 3.035 1.00 74.88 87 LEU A CA 1
ATOM 635 C C . LEU A 1 87 ? -16.539 -3.587 2.685 1.00 74.88 87 LEU A C 1
ATOM 637 O O . LEU A 1 87 ? -17.412 -4.038 3.420 1.00 74.88 87 LEU A O 1
ATOM 641 N N . SER A 1 88 ? -16.831 -2.909 1.572 1.00 74.38 88 SER A N 1
ATOM 642 C CA . SER A 1 88 ? -18.207 -2.559 1.185 1.00 74.38 88 SER A CA 1
ATOM 643 C C . SER A 1 88 ? -18.899 -3.660 0.388 1.00 74.38 88 SER A C 1
ATOM 645 O O . SER A 1 88 ? -20.109 -3.824 0.505 1.00 74.38 88 SER A O 1
ATOM 647 N N . THR A 1 89 ? -18.159 -4.417 -0.429 1.00 70.25 89 THR A N 1
ATOM 648 C CA . THR A 1 89 ? -18.755 -5.483 -1.254 1.00 70.25 89 THR A CA 1
ATOM 649 C C . THR A 1 89 ? -18.715 -6.852 -0.583 1.00 70.25 89 THR A C 1
ATOM 651 O O . THR A 1 89 ? -19.500 -7.721 -0.958 1.00 70.25 89 THR A O 1
ATOM 654 N N . GLY A 1 90 ? -17.799 -7.082 0.369 1.00 66.44 90 GLY A N 1
ATOM 655 C CA . GLY A 1 90 ? -17.600 -8.386 1.020 1.00 66.44 90 GLY A CA 1
ATOM 656 C C . GLY A 1 90 ? -17.209 -9.521 0.060 1.00 66.44 90 GLY A C 1
ATOM 657 O O . GLY A 1 90 ? -17.105 -10.676 0.470 1.00 66.44 90 GLY A O 1
ATOM 658 N N . LYS A 1 91 ? -16.995 -9.213 -1.225 1.00 68.12 91 LYS A N 1
ATOM 659 C CA . LYS A 1 91 ? -16.644 -10.154 -2.289 1.00 68.12 91 LYS A CA 1
ATOM 660 C C . LYS A 1 91 ? -15.180 -9.952 -2.662 1.00 68.12 91 LYS A C 1
ATOM 662 O O . LYS A 1 91 ? -14.679 -8.831 -2.712 1.00 68.12 91 LYS A O 1
ATOM 667 N N . LYS A 1 92 ? -14.478 -11.047 -2.964 1.00 71.94 92 LYS A N 1
ATOM 668 C CA . LYS A 1 92 ? -13.097 -10.960 -3.456 1.00 71.94 92 LYS A CA 1
ATOM 669 C C . LYS A 1 92 ? -13.088 -10.242 -4.816 1.00 71.94 92 LYS A C 1
ATOM 671 O O . LYS A 1 92 ? -13.927 -10.584 -5.654 1.00 71.94 92 LYS A O 1
ATOM 676 N N . PRO A 1 93 ? -12.124 -9.341 -5.092 1.00 71.06 93 PRO A N 1
ATOM 677 C CA . PRO A 1 93 ? -12.063 -8.582 -6.346 1.00 71.06 93 PRO A CA 1
ATOM 678 C C . PRO A 1 93 ? -12.166 -9.461 -7.601 1.00 71.06 93 PRO A C 1
ATOM 680 O O . PRO A 1 93 ? -12.909 -9.148 -8.523 1.00 71.06 93 PRO A O 1
ATOM 683 N N . PHE A 1 94 ? -11.506 -10.622 -7.598 1.00 76.62 94 PHE A N 1
ATOM 684 C CA . PHE A 1 94 ? -11.568 -11.595 -8.692 1.00 76.62 94 PHE A CA 1
ATOM 685 C C . PHE A 1 94 ? -12.984 -12.137 -8.950 1.00 76.62 94 PHE A C 1
ATOM 687 O O . PHE A 1 94 ? -13.425 -12.216 -10.095 1.00 76.62 94 PHE A O 1
ATOM 694 N N . GLN A 1 95 ? -13.718 -12.487 -7.889 1.00 74.75 95 GLN A N 1
ATOM 695 C CA . GLN A 1 95 ? -15.095 -12.973 -8.012 1.00 74.75 95 GLN A CA 1
ATOM 696 C C . GLN A 1 95 ? -16.021 -11.857 -8.500 1.00 74.75 95 GLN A C 1
ATOM 698 O O . GLN A 1 95 ? -16.849 -12.096 -9.373 1.00 74.75 95 GLN A O 1
ATOM 703 N N . ALA A 1 96 ? -15.831 -10.631 -7.999 1.00 74.69 96 ALA A N 1
ATOM 704 C CA . ALA A 1 96 ? -16.604 -9.473 -8.431 1.00 74.69 96 ALA A CA 1
ATOM 705 C C . ALA A 1 96 ? -16.410 -9.173 -9.929 1.00 74.69 96 ALA A C 1
ATOM 707 O O . ALA A 1 96 ? -17.398 -8.937 -10.623 1.00 74.69 96 ALA A O 1
ATOM 708 N N . ILE A 1 97 ? -15.174 -9.249 -10.439 1.00 77.50 97 ILE A N 1
ATOM 709 C CA . ILE A 1 97 ? -14.862 -9.044 -11.866 1.00 77.50 97 ILE A CA 1
ATOM 710 C C . ILE A 1 97 ? -15.482 -10.146 -12.737 1.00 77.50 97 ILE A C 1
ATOM 712 O O . ILE A 1 97 ? -16.064 -9.845 -13.781 1.00 77.50 97 ILE A O 1
ATOM 716 N N . ASN A 1 98 ? -15.392 -11.409 -12.311 1.00 77.62 98 ASN A N 1
ATOM 717 C CA . ASN A 1 98 ? -15.970 -12.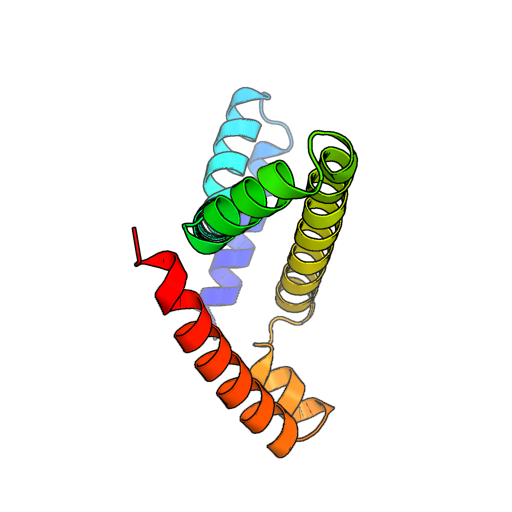527 -13.059 1.00 77.62 98 ASN A CA 1
ATOM 718 C C . ASN A 1 98 ? -17.500 -12.451 -13.146 1.00 77.62 98 ASN A C 1
ATOM 720 O O . ASN A 1 98 ? -18.063 -12.836 -14.166 1.00 77.62 98 ASN A O 1
ATOM 724 N N . GLU A 1 99 ? -18.157 -11.975 -12.087 1.00 79.88 99 GLU A N 1
ATOM 725 C CA . GLU A 1 99 ? -19.619 -11.915 -11.988 1.00 79.88 99 GLU A CA 1
ATOM 726 C C . GLU A 1 99 ? -20.212 -10.671 -12.672 1.00 79.88 99 GLU A C 1
ATOM 728 O O . GLU A 1 99 ? -21.246 -10.779 -13.324 1.00 79.88 99 GLU A O 1
ATOM 733 N N . HIS A 1 100 ? -19.565 -9.502 -12.561 1.00 81.50 100 HIS A N 1
ATOM 734 C CA . HIS A 1 100 ? -20.137 -8.225 -13.025 1.00 81.50 100 HIS A CA 1
ATOM 735 C C . HIS A 1 100 ? -19.570 -7.717 -14.357 1.00 81.50 100 HIS A C 1
ATOM 737 O O . HIS A 1 100 ? -20.150 -6.802 -14.938 1.00 81.50 100 HIS A O 1
ATOM 743 N N . ILE A 1 101 ? -18.438 -8.251 -14.832 1.00 81.38 101 ILE A N 1
ATOM 744 C CA . ILE A 1 101 ? -17.796 -7.790 -16.072 1.00 81.38 101 ILE A CA 1
ATOM 745 C C . ILE A 1 101 ? -17.692 -8.934 -17.079 1.00 81.38 101 ILE A C 1
ATOM 747 O O . ILE A 1 101 ? -18.465 -8.993 -18.032 1.00 81.38 101 ILE A O 1
ATOM 751 N N . ASN A 1 102 ? -16.706 -9.818 -16.909 1.00 80.00 102 ASN A N 1
ATOM 752 C CA . ASN A 1 102 ? -16.483 -10.965 -17.786 1.00 80.00 102 ASN A CA 1
ATOM 753 C C . ASN A 1 102 ? -15.440 -11.909 -17.159 1.00 80.00 102 ASN A C 1
ATOM 755 O O . ASN A 1 102 ? -14.377 -11.433 -16.742 1.00 80.00 102 ASN A O 1
ATOM 759 N N . PRO A 1 103 ? -15.657 -13.235 -17.166 1.00 81.31 103 PRO A N 1
ATOM 760 C CA . PRO A 1 103 ? -14.673 -14.201 -16.685 1.00 81.31 103 PRO A CA 1
ATOM 761 C C . PRO A 1 103 ? -13.313 -14.116 -17.397 1.00 81.31 103 PRO A C 1
ATOM 763 O O . PRO A 1 103 ? -12.279 -14.275 -16.754 1.00 81.31 103 PRO A O 1
ATOM 766 N N . VAL A 1 104 ? -13.271 -13.807 -18.697 1.00 84.69 104 VAL A N 1
ATOM 767 C CA . VAL A 1 104 ? -12.006 -13.651 -19.443 1.00 84.69 104 VAL A CA 1
ATOM 768 C C . VAL A 1 104 ? -11.186 -12.480 -18.898 1.00 84.69 104 VAL A C 1
ATOM 770 O O . VAL A 1 104 ? -9.970 -12.589 -18.755 1.00 84.69 104 VAL A O 1
ATOM 773 N N . LEU A 1 105 ? -11.849 -11.377 -18.539 1.00 81.81 105 LEU A N 1
ATOM 774 C CA . LEU A 1 105 ? -11.196 -10.204 -17.957 1.00 81.81 105 LEU A CA 1
ATOM 775 C C . LEU A 1 105 ? -10.685 -10.484 -16.540 1.00 81.81 105 LEU A C 1
ATOM 777 O O . LEU A 1 105 ? -9.598 -10.027 -16.195 1.00 81.81 105 LEU A O 1
ATOM 781 N N . GLY A 1 106 ? -11.405 -11.271 -15.737 1.00 83.94 106 GLY A N 1
ATOM 782 C CA . GLY A 1 106 ? -10.934 -11.653 -14.404 1.00 83.94 106 GLY A CA 1
ATOM 783 C C . GLY A 1 106 ? -9.734 -12.599 -14.442 1.00 83.94 106 GLY A C 1
ATOM 784 O O . GLY A 1 106 ? -8.759 -12.376 -13.722 1.00 83.94 106 GLY A O 1
ATOM 785 N N . TRP A 1 107 ? -9.745 -13.608 -15.317 1.00 85.38 107 TRP A N 1
ATOM 786 C CA . TRP A 1 107 ? -8.584 -14.483 -15.531 1.00 85.38 107 TRP A CA 1
ATOM 787 C C . TRP A 1 107 ? -7.394 -13.734 -16.144 1.00 85.38 107 TRP A C 1
ATOM 789 O O . TRP A 1 107 ? -6.260 -13.935 -15.710 1.00 85.38 107 TRP A O 1
ATOM 799 N N . GLY A 1 108 ? -7.641 -12.820 -17.087 1.00 88.31 108 GLY A N 1
ATOM 800 C CA . GLY A 1 108 ? -6.610 -11.939 -17.638 1.00 88.31 108 GLY A CA 1
ATOM 801 C C . GLY A 1 108 ? -5.979 -11.043 -16.571 1.00 88.31 108 GLY A C 1
ATOM 802 O O . GLY A 1 108 ? -4.755 -10.951 -16.489 1.00 88.31 108 GLY A O 1
ATOM 803 N N . TRP A 1 109 ? -6.796 -10.448 -15.697 1.00 86.94 109 TRP A N 1
ATOM 804 C CA . TRP A 1 109 ? -6.320 -9.655 -14.563 1.00 86.94 109 TRP A CA 1
ATOM 805 C C . TRP A 1 109 ? -5.483 -10.485 -13.585 1.00 86.94 109 TRP A C 1
ATOM 807 O O . TRP A 1 109 ? -4.428 -10.027 -13.153 1.00 86.94 109 TRP A O 1
ATOM 817 N N . LEU A 1 110 ? -5.902 -11.717 -13.278 1.00 87.06 110 LEU A N 1
ATOM 818 C CA . LEU A 1 110 ? -5.150 -12.614 -12.399 1.00 87.06 110 LEU A CA 1
ATOM 819 C C . LEU A 1 110 ? -3.754 -12.914 -12.962 1.00 87.06 110 LEU A C 1
ATOM 821 O O . LEU A 1 110 ? -2.762 -12.788 -12.246 1.00 87.06 110 LEU A O 1
ATOM 825 N N . ILE A 1 111 ? -3.668 -13.261 -14.249 1.00 87.38 111 ILE A N 1
ATOM 826 C CA . ILE A 1 111 ? -2.391 -13.539 -14.920 1.00 87.38 111 ILE A CA 1
ATOM 827 C C . ILE A 1 111 ? -1.513 -12.283 -14.936 1.00 87.38 111 ILE A C 1
ATOM 829 O O . ILE A 1 111 ? -0.334 -12.354 -14.590 1.00 87.38 111 ILE A O 1
ATOM 833 N N . ALA A 1 112 ? -2.082 -11.124 -15.278 1.00 87.12 112 ALA A N 1
ATOM 834 C CA . ALA A 1 112 ? -1.361 -9.855 -15.268 1.00 87.12 112 ALA A CA 1
ATOM 835 C C . ALA A 1 112 ? -0.828 -9.508 -13.868 1.00 87.12 112 ALA A C 1
ATOM 837 O O . ALA A 1 112 ? 0.326 -9.106 -13.733 1.00 87.12 112 ALA A O 1
ATOM 838 N N . ALA A 1 113 ? -1.626 -9.720 -12.818 1.00 86.44 113 ALA A N 1
ATOM 839 C CA . ALA A 1 113 ? -1.213 -9.501 -11.437 1.00 86.44 113 ALA A CA 1
ATOM 840 C C . ALA A 1 113 ? -0.084 -10.455 -11.015 1.00 86.44 113 ALA A C 1
ATOM 842 O O . ALA A 1 113 ? 0.856 -10.037 -10.340 1.00 86.44 113 ALA A O 1
ATOM 843 N N . MET A 1 114 ? -0.129 -11.725 -11.428 1.00 87.12 114 MET A N 1
ATOM 844 C CA . MET A 1 114 ? 0.956 -12.679 -11.168 1.00 87.12 114 MET A CA 1
ATOM 845 C C . MET A 1 114 ? 2.252 -12.273 -11.877 1.00 87.12 114 MET A C 1
ATOM 847 O O . MET A 1 114 ? 3.308 -12.258 -11.249 1.00 87.12 114 MET A O 1
ATOM 851 N N . LEU A 1 115 ? 2.178 -11.886 -13.154 1.00 89.25 115 LEU A N 1
ATOM 852 C CA . LEU A 1 115 ? 3.337 -11.398 -13.909 1.00 89.25 115 LEU A CA 1
ATOM 853 C C . LEU A 1 115 ? 3.922 -10.125 -13.292 1.00 89.25 115 LEU A C 1
ATOM 855 O O . LEU A 1 115 ? 5.136 -10.026 -13.132 1.00 89.25 115 LEU A O 1
ATOM 859 N N . ALA A 1 116 ? 3.070 -9.181 -12.887 1.00 85.12 116 ALA A N 1
ATOM 860 C CA . ALA A 1 116 ? 3.499 -7.975 -12.190 1.00 85.12 116 ALA A CA 1
ATOM 861 C C . ALA A 1 116 ? 4.238 -8.314 -10.887 1.00 85.12 116 ALA A C 1
ATOM 863 O O . ALA A 1 116 ? 5.296 -7.749 -10.635 1.00 85.12 116 ALA A O 1
ATOM 864 N N . ASN A 1 117 ? 3.748 -9.284 -10.104 1.00 85.06 117 ASN A N 1
ATOM 865 C CA . ASN A 1 117 ? 4.436 -9.749 -8.896 1.00 85.06 117 ASN A CA 1
ATOM 866 C C . ASN A 1 117 ? 5.805 -10.380 -9.195 1.00 85.06 117 ASN A C 1
ATOM 868 O O . ASN A 1 117 ? 6.747 -10.141 -8.447 1.00 85.06 117 ASN A O 1
ATOM 872 N N . LEU A 1 118 ? 5.949 -11.142 -10.285 1.00 83.62 118 LEU A N 1
ATOM 873 C CA . LEU A 1 118 ? 7.243 -11.712 -10.688 1.00 83.62 118 LEU A CA 1
ATOM 874 C C . LEU A 1 118 ? 8.248 -10.622 -11.081 1.00 83.62 118 LEU A C 1
ATOM 876 O O . LEU A 1 118 ? 9.396 -10.651 -10.642 1.00 83.62 118 LEU A O 1
ATOM 880 N N . VAL A 1 119 ? 7.805 -9.640 -11.871 1.00 81.25 119 VAL A N 1
ATOM 881 C CA . VAL A 1 119 ? 8.628 -8.482 -12.255 1.00 81.25 119 VAL A CA 1
ATOM 882 C C . VAL A 1 119 ? 9.012 -7.656 -11.036 1.00 81.25 119 VAL A C 1
ATOM 884 O O . VAL A 1 119 ? 10.135 -7.174 -10.952 1.00 81.25 119 VAL A O 1
ATOM 887 N N . TRP A 1 120 ? 8.090 -7.512 -10.091 1.00 77.88 120 TRP A N 1
ATOM 888 C CA . TRP A 1 120 ? 8.272 -6.713 -8.891 1.00 77.88 120 TRP A CA 1
ATOM 889 C C . TRP A 1 120 ? 9.163 -7.394 -7.838 1.00 77.88 120 TRP A C 1
ATOM 891 O O . TRP A 1 120 ? 9.963 -6.724 -7.189 1.00 77.88 120 TRP A O 1
ATOM 901 N N . ALA A 1 121 ? 9.112 -8.724 -7.714 1.00 75.19 121 ALA A N 1
ATOM 902 C CA . ALA A 1 121 ? 9.955 -9.479 -6.787 1.00 75.19 121 ALA A CA 1
ATOM 903 C C . ALA A 1 121 ? 11.452 -9.387 -7.132 1.00 75.19 121 ALA A C 1
ATOM 905 O O . ALA A 1 121 ? 12.283 -9.344 -6.227 1.00 75.19 121 ALA A O 1
ATOM 906 N N . MET A 1 122 ? 11.803 -9.316 -8.422 1.00 75.75 122 MET A N 1
ATOM 907 C CA . MET A 1 122 ? 13.199 -9.226 -8.869 1.00 75.75 122 MET A CA 1
ATOM 908 C C . MET A 1 122 ? 13.959 -8.041 -8.239 1.00 75.75 122 MET A C 1
ATOM 910 O O . MET A 1 122 ? 14.949 -8.287 -7.556 1.00 75.75 122 MET A O 1
ATOM 914 N N . PRO A 1 123 ? 13.523 -6.774 -8.378 1.00 67.31 123 PRO A N 1
ATOM 915 C CA . PRO A 1 123 ? 14.171 -5.642 -7.721 1.00 67.31 123 PRO A CA 1
ATOM 916 C C . PRO A 1 123 ? 13.920 -5.585 -6.207 1.00 67.31 123 PRO A C 1
ATOM 918 O O . PRO A 1 123 ? 14.720 -4.978 -5.498 1.00 67.31 123 PRO A O 1
ATOM 921 N N . GLN A 1 124 ? 12.844 -6.196 -5.691 1.00 68.88 124 GLN A N 1
ATOM 922 C CA . GLN A 1 124 ? 12.563 -6.225 -4.250 1.00 68.88 124 GLN A CA 1
ATOM 923 C C . GLN A 1 124 ? 13.616 -7.025 -3.468 1.00 68.88 124 GLN A C 1
ATOM 925 O O . GLN A 1 124 ? 13.980 -6.620 -2.368 1.00 68.88 124 GLN A O 1
ATOM 930 N N . PHE A 1 125 ? 14.113 -8.125 -4.045 1.00 66.25 125 PHE A N 1
ATOM 931 C CA . PHE A 1 125 ? 15.116 -9.013 -3.439 1.00 66.25 125 PHE A CA 1
ATOM 932 C C . PHE A 1 125 ? 16.512 -8.891 -4.069 1.00 66.25 125 PHE A C 1
ATOM 934 O O . PHE A 1 125 ? 17.391 -9.693 -3.774 1.00 66.25 125 PHE A O 1
ATOM 941 N N . SER A 1 126 ? 16.733 -7.910 -4.948 1.00 60.78 126 SER A N 1
ATOM 942 C CA . SER A 1 126 ? 18.041 -7.658 -5.576 1.00 60.78 126 SER A CA 1
ATOM 943 C C . SER A 1 126 ? 19.029 -6.918 -4.650 1.00 60.78 126 SER A C 1
ATOM 945 O O . SER A 1 126 ? 20.048 -6.416 -5.131 1.00 60.78 126 SER A O 1
ATOM 947 N N . LEU A 1 127 ? 18.720 -6.814 -3.355 1.00 52.25 127 LEU A N 1
ATOM 948 C CA . LEU A 1 127 ? 19.477 -6.099 -2.325 1.00 52.25 127 LEU A CA 1
ATOM 949 C C . LEU A 1 127 ? 19.892 -7.051 -1.204 1.00 52.25 127 LEU A C 1
ATOM 951 O O . LEU A 1 127 ? 19.034 -7.862 -0.789 1.00 52.25 127 LEU A O 1
#

Radius of gyration: 19.27 Å; chains: 1; bounding box: 41×38×46 Å

Foldseek 3Di:
DVPVVVVVVVLVVQVVVCPPPPPVSVVVSVVVVCVVVVVVVLLVDAQVVVVVVVVCCVPVNCVCVVVVVVVVVVVVVVVVVVVCCCVVVVDDPLV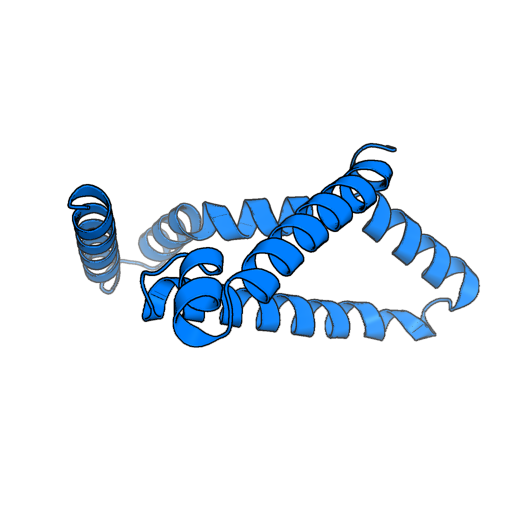CCCPPPNNVVSVVVVVVVVVVVVVSVCSRPVD

Organism: NCBI:txid408172

pLDDT: mean 80.29, std 9.24, range [43.34, 92.12]